Protein AF-A0A5E4D7W7-F1 (afdb_monomer_lite)

Foldseek 3Di:
DDPPLPLVVQLVVLVVQLVVCVVVVVVVSNVVSVVSNVVSVVSVVVVLLVVLVVVVDPVSVVVVVVVVVVVVVVVPPPDD

Secondary structure (DSSP, 8-state):
--TT--HHHHHHHHHHHHHHHHHTT-HHHHHHHHHHHHHHHHHHHHHHHHHHHHH--HHHHHHHHHHHHHHHHGGGSS--

Radius of gyration: 16.61 Å; chains: 1; bounding box: 35×42×39 Å

Organism: Marmota monax (NCBI:txid9995)

InterPro domains:
  IPR051476 Bacterial Response Regulator Aspartate Phosphatase [PTHR46630] (2-73)

Sequence (80 aa):
MNEQGRYNKASEYFQQAFDTTVELMNLSLLDETKVHYGIAKAHQMMLTMNNYVESADLTSLNHLLTWKERRSDGDLEQVV

Structure (mmCIF, N/CA/C/O backbone):
data_AF-A0A5E4D7W7-F1
#
_entry.id   AF-A0A5E4D7W7-F1
#
loop_
_atom_site.group_PDB
_atom_site.id
_atom_site.type_symbol
_atom_site.label_atom_id
_atom_site.label_alt_id
_atom_site.label_comp_id
_atom_site.label_asym_id
_atom_site.label_entity_id
_atom_site.label_seq_id
_atom_site.pdbx_PDB_ins_code
_atom_site.Cartn_x
_atom_site.Cartn_y
_atom_site.Cartn_z
_atom_site.occupancy
_atom_site.B_iso_or_equiv
_atom_site.auth_seq_id
_atom_site.auth_comp_id
_atom_site.auth_asym_id
_atom_site.auth_atom_id
_atom_site.pdbx_PDB_model_num
ATOM 1 N N . MET A 1 1 ? -14.128 4.836 0.175 1.00 50.41 1 MET A N 1
ATOM 2 C CA . MET A 1 1 ? -12.853 4.459 -0.483 1.00 50.41 1 MET A CA 1
ATOM 3 C C . MET A 1 1 ? -12.250 5.714 -1.095 1.00 50.41 1 MET A C 1
ATOM 5 O O . MET A 1 1 ? -13.007 6.528 -1.600 1.00 50.41 1 MET A O 1
ATOM 9 N N . ASN A 1 2 ? -10.938 5.932 -0.979 1.00 47.59 2 ASN A N 1
ATOM 10 C CA . ASN A 1 2 ? -10.299 7.139 -1.512 1.00 47.59 2 ASN A CA 1
ATOM 11 C C . ASN A 1 2 ? -10.056 6.988 -3.024 1.00 47.59 2 ASN A C 1
ATOM 13 O O . ASN A 1 2 ? -9.153 6.261 -3.426 1.00 47.59 2 ASN A O 1
ATOM 17 N N . GLU A 1 3 ? -10.837 7.701 -3.836 1.00 58.56 3 GLU A N 1
ATOM 18 C CA . GLU A 1 3 ? -10.760 7.727 -5.308 1.00 58.56 3 GLU A CA 1
ATOM 19 C C . GLU A 1 3 ? -9.461 8.356 -5.851 1.00 58.56 3 GLU A C 1
ATOM 21 O O . GLU A 1 3 ? -9.160 8.251 -7.034 1.00 58.56 3 GLU A O 1
ATOM 26 N N . GLN A 1 4 ? -8.651 8.986 -4.994 1.00 70.44 4 GLN A N 1
ATOM 27 C CA . GLN A 1 4 ? -7.421 9.688 -5.378 1.00 70.44 4 GLN A CA 1
ATOM 28 C C . GLN A 1 4 ? -6.158 8.807 -5.330 1.00 70.44 4 GLN A C 1
ATOM 30 O O . GLN A 1 4 ? -5.049 9.336 -5.398 1.00 70.44 4 GLN A O 1
ATOM 35 N N . GLY A 1 5 ? -6.285 7.490 -5.122 1.00 66.50 5 GLY A N 1
ATOM 36 C CA . GLY A 1 5 ? -5.148 6.555 -5.139 1.00 66.50 5 GLY A CA 1
ATOM 37 C C . GLY A 1 5 ? -4.164 6.678 -3.964 1.00 66.50 5 GLY A C 1
ATOM 38 O O . GLY A 1 5 ? -3.086 6.087 -3.988 1.00 66.50 5 GLY A O 1
ATOM 39 N N . ARG A 1 6 ? -4.499 7.427 -2.901 1.00 77.50 6 ARG A N 1
ATOM 40 C CA . ARG A 1 6 ? -3.606 7.654 -1.742 1.00 77.50 6 ARG A CA 1
ATOM 41 C C . ARG A 1 6 ? -3.693 6.520 -0.713 1.00 77.50 6 ARG A C 1
ATOM 43 O O . ARG A 1 6 ? -3.983 6.760 0.461 1.00 77.50 6 ARG A O 1
ATOM 50 N N . TYR A 1 7 ? -3.453 5.285 -1.149 1.00 76.75 7 TYR A N 1
ATOM 51 C CA . TYR A 1 7 ? -3.651 4.083 -0.327 1.00 76.75 7 TYR A CA 1
ATOM 52 C C . TYR A 1 7 ? -2.693 3.980 0.864 1.00 76.75 7 TYR A C 1
ATOM 54 O O . TYR A 1 7 ? -3.101 3.490 1.910 1.00 76.75 7 TYR A O 1
ATOM 62 N N . ASN A 1 8 ? -1.472 4.520 0.759 1.00 76.75 8 ASN A N 1
ATOM 63 C CA . ASN A 1 8 ? -0.529 4.576 1.887 1.00 76.75 8 ASN A CA 1
ATOM 64 C C . ASN A 1 8 ? -1.127 5.345 3.074 1.00 76.75 8 ASN A C 1
ATOM 66 O O . ASN A 1 8 ? -1.253 4.801 4.166 1.00 76.75 8 ASN A O 1
ATOM 70 N N . LYS A 1 9 ? -1.600 6.574 2.825 1.00 80.81 9 LYS A N 1
ATOM 71 C CA . LYS A 1 9 ? -2.241 7.404 3.855 1.00 80.81 9 LYS A CA 1
ATOM 72 C C . LYS A 1 9 ? -3.542 6.787 4.357 1.00 80.81 9 LYS A C 1
ATOM 74 O O . LYS A 1 9 ? -3.835 6.858 5.541 1.00 80.81 9 LYS A O 1
ATOM 79 N N . ALA A 1 10 ? -4.320 6.164 3.469 1.00 74.31 10 ALA A N 1
ATOM 80 C CA . ALA A 1 10 ? -5.525 5.450 3.882 1.00 74.31 10 ALA A CA 1
ATOM 81 C C . ALA A 1 10 ? -5.190 4.302 4.850 1.00 74.31 10 ALA A C 1
ATOM 83 O O . ALA A 1 10 ? -5.823 4.190 5.894 1.00 74.31 10 ALA A O 1
ATOM 84 N N . SER A 1 11 ? -4.169 3.493 4.544 1.00 76.62 11 SER A N 1
ATOM 85 C CA . SER A 1 11 ? -3.718 2.405 5.418 1.00 76.62 11 SER A CA 1
ATOM 86 C C . SER A 1 11 ? -3.222 2.923 6.769 1.00 76.62 11 SER A C 1
ATOM 88 O O . SER A 1 11 ? -3.534 2.309 7.784 1.00 76.62 11 SER A O 1
ATOM 90 N N . GLU A 1 12 ? -2.491 4.039 6.795 1.00 85.25 12 GLU A N 1
ATOM 91 C CA . GLU A 1 12 ? -2.036 4.684 8.035 1.00 85.25 12 GLU A CA 1
ATOM 92 C C . GLU A 1 12 ? -3.214 5.158 8.896 1.00 85.25 12 GLU A C 1
ATOM 94 O O . GLU A 1 12 ? -3.255 4.872 10.091 1.00 85.25 12 GLU A O 1
ATOM 99 N N . TYR A 1 13 ? -4.210 5.823 8.302 1.00 86.38 13 TYR A N 1
ATOM 100 C CA . TYR A 1 13 ? -5.383 6.285 9.048 1.00 86.38 13 TYR A CA 1
ATOM 101 C C . TYR A 1 13 ? -6.229 5.134 9.586 1.00 86.38 13 TYR A C 1
ATOM 103 O O . TYR A 1 13 ? -6.689 5.198 10.724 1.00 86.38 13 TYR A O 1
ATOM 111 N N . PHE A 1 14 ? -6.413 4.063 8.810 1.00 80.50 14 PHE A N 1
ATOM 112 C CA . PHE A 1 14 ? -7.140 2.897 9.305 1.00 80.50 14 PHE A CA 1
ATOM 113 C C . PHE A 1 14 ? -6.374 2.152 10.401 1.00 80.50 14 PHE A C 1
ATOM 115 O O . PHE A 1 14 ? -7.014 1.662 11.325 1.00 80.50 14 PHE A O 1
ATOM 122 N N . GLN A 1 15 ? -5.035 2.122 10.357 1.00 83.00 15 GLN A N 1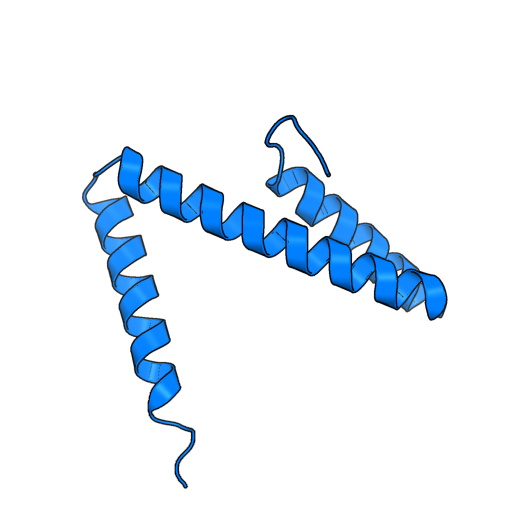
ATOM 123 C CA . GLN A 1 15 ? -4.225 1.589 11.459 1.00 83.00 15 GLN A CA 1
ATOM 124 C C . GLN A 1 15 ? -4.445 2.399 12.740 1.00 83.00 15 GLN A C 1
ATOM 126 O O . GLN A 1 15 ? -4.751 1.831 13.779 1.00 83.00 15 GLN A O 1
ATOM 131 N N . GLN A 1 16 ? -4.363 3.730 12.656 1.00 88.88 16 GLN A N 1
ATOM 132 C CA . GLN A 1 16 ? -4.574 4.606 13.812 1.00 88.88 16 GLN A CA 1
ATOM 133 C C . GLN A 1 16 ? -5.984 4.458 14.396 1.00 88.88 16 GLN A C 1
ATOM 135 O O . GLN A 1 16 ? -6.151 4.402 15.615 1.00 88.88 16 GLN A O 1
ATOM 140 N N . ALA A 1 17 ? -7.001 4.375 13.533 1.00 78.12 17 ALA A N 1
ATOM 141 C CA . ALA A 1 17 ? -8.378 4.152 13.956 1.00 78.12 17 ALA A CA 1
ATOM 142 C C . ALA A 1 17 ? -8.530 2.793 14.655 1.00 78.12 17 ALA A C 1
ATOM 144 O O . ALA A 1 17 ? -9.121 2.723 15.731 1.00 78.12 17 ALA A O 1
ATOM 145 N N . PHE A 1 18 ? -7.942 1.739 14.086 1.00 73.94 18 PHE A N 1
ATOM 146 C CA . PHE A 1 18 ? -7.919 0.410 14.683 1.00 73.94 18 PHE A CA 1
ATOM 147 C C . PHE A 1 18 ? -7.269 0.426 16.076 1.00 73.94 18 PHE A C 1
ATOM 149 O O . PHE A 1 18 ? -7.925 0.051 17.048 1.00 73.94 18 PHE A O 1
ATOM 156 N N . ASP A 1 19 ? -6.047 0.949 16.199 1.00 81.12 19 ASP A N 1
ATOM 157 C CA . ASP A 1 19 ? -5.307 1.012 17.468 1.00 81.12 19 ASP A CA 1
ATOM 158 C C . ASP A 1 19 ? -6.098 1.777 18.548 1.00 81.12 19 ASP A C 1
ATOM 160 O O . ASP A 1 19 ? -6.207 1.328 19.689 1.00 81.12 19 ASP A O 1
ATOM 164 N N . THR A 1 20 ? -6.750 2.881 18.165 1.00 83.06 20 THR A N 1
ATOM 165 C CA . THR A 1 20 ? -7.594 3.685 19.067 1.00 83.06 20 THR A CA 1
ATOM 166 C C . THR A 1 20 ? -8.831 2.911 19.540 1.00 83.06 20 THR A C 1
ATOM 168 O O . THR A 1 20 ? -9.211 2.976 20.708 1.00 83.06 20 THR A O 1
ATOM 171 N N . THR A 1 21 ? -9.490 2.159 18.652 1.00 76.56 21 THR A N 1
ATOM 172 C CA . THR A 1 21 ? -10.676 1.366 19.034 1.00 76.56 21 THR A CA 1
ATOM 173 C C . THR A 1 21 ? -10.335 0.197 19.955 1.00 76.56 21 THR A C 1
ATOM 175 O O . THR A 1 21 ? -11.147 -0.137 20.822 1.00 76.56 21 THR A O 1
ATOM 178 N N . VAL A 1 22 ? -9.135 -0.382 19.810 1.00 76.19 22 VAL A N 1
ATOM 179 C CA . VAL A 1 22 ? -8.590 -1.383 20.739 1.00 76.19 22 VAL A CA 1
ATOM 180 C C . VAL A 1 22 ? -8.419 -0.772 22.130 1.00 76.19 22 VAL A C 1
ATOM 182 O O . VAL A 1 22 ? -8.881 -1.360 23.106 1.00 76.19 22 VAL A O 1
ATOM 185 N N . GLU A 1 23 ? -7.820 0.419 22.221 1.00 81.25 23 GLU A N 1
ATOM 186 C CA . GLU A 1 23 ? -7.605 1.127 23.491 1.00 81.25 23 GLU A CA 1
ATOM 187 C C . GLU A 1 23 ? -8.927 1.484 24.196 1.00 81.25 23 GLU A C 1
ATOM 189 O O . GLU A 1 23 ? -9.049 1.344 25.412 1.00 81.25 23 GLU A O 1
ATOM 194 N N . LEU A 1 24 ? -9.951 1.874 23.432 1.00 81.25 24 LEU A N 1
ATOM 195 C CA . LEU A 1 24 ? -11.265 2.265 23.956 1.00 81.25 24 LEU A CA 1
ATOM 196 C C . LEU A 1 24 ? -12.234 1.087 24.188 1.00 81.25 24 LEU A C 1
ATOM 198 O O . LEU A 1 24 ? -13.379 1.321 24.577 1.00 81.25 24 LEU A O 1
ATOM 202 N N . MET A 1 25 ? -11.818 -0.162 23.929 1.00 76.31 25 MET A N 1
ATOM 203 C CA . MET A 1 25 ? -12.656 -1.376 23.994 1.00 76.31 25 MET A CA 1
ATOM 204 C C . MET A 1 25 ? -13.999 -1.264 23.239 1.00 76.31 25 MET A C 1
ATOM 206 O O . MET A 1 25 ? -14.993 -1.899 23.602 1.00 76.31 25 MET A O 1
ATOM 210 N N . ASN A 1 26 ? -14.057 -0.472 22.163 1.00 74.56 26 ASN A N 1
ATOM 211 C CA . ASN A 1 26 ? -15.284 -0.290 21.389 1.00 74.56 26 ASN A CA 1
ATOM 212 C C . ASN A 1 26 ? -15.381 -1.342 20.275 1.00 74.56 26 ASN A C 1
ATOM 214 O O . ASN A 1 26 ? -14.991 -1.107 19.132 1.00 74.56 26 ASN A O 1
ATOM 218 N N . LEU A 1 27 ? -15.906 -2.516 20.635 1.00 74.31 27 LEU A N 1
ATOM 219 C CA . LEU A 1 27 ? -15.947 -3.713 19.783 1.00 74.31 27 LEU A CA 1
ATOM 220 C C . LEU A 1 27 ? -16.659 -3.505 18.434 1.00 74.31 27 LEU A C 1
ATOM 222 O O . LEU A 1 27 ? -16.255 -4.098 17.441 1.00 74.31 27 LEU A O 1
ATOM 226 N N . SER A 1 28 ? -17.676 -2.640 18.380 1.00 73.12 28 SER A N 1
ATOM 227 C CA . SER A 1 28 ? -18.411 -2.327 17.143 1.00 73.12 28 SER A CA 1
ATOM 228 C C . SER A 1 28 ? -17.523 -1.614 16.112 1.00 73.12 28 SER A C 1
ATOM 230 O O . SER A 1 28 ? -17.438 -2.024 14.956 1.00 73.12 28 SER A O 1
ATOM 232 N N . LEU A 1 29 ? -16.791 -0.585 16.550 1.00 74.88 29 LEU A N 1
ATOM 233 C CA . LEU A 1 29 ? -15.881 0.179 15.688 1.00 74.88 29 LEU A CA 1
ATOM 234 C C . LEU A 1 29 ? -14.597 -0.596 15.366 1.00 74.88 29 LEU A C 1
ATOM 236 O O . LEU A 1 29 ? -13.961 -0.360 14.337 1.00 74.88 29 LEU A O 1
ATOM 240 N N . LEU A 1 30 ? -14.218 -1.531 16.237 1.00 78.81 30 LEU A N 1
ATOM 241 C CA . LEU A 1 30 ? -13.049 -2.378 16.055 1.00 78.81 30 LEU A CA 1
ATOM 242 C C . LEU A 1 30 ? -13.165 -3.250 14.797 1.00 78.81 30 LEU A C 1
ATOM 244 O O . LEU A 1 30 ? -12.215 -3.347 14.023 1.00 78.81 30 LEU A O 1
ATOM 248 N N . ASP A 1 31 ? -14.314 -3.882 14.566 1.00 82.75 31 ASP A N 1
ATOM 249 C CA . ASP A 1 31 ? -14.467 -4.781 13.418 1.00 82.75 31 ASP A CA 1
ATOM 250 C C . ASP A 1 31 ? -14.585 -4.017 12.092 1.00 82.75 31 ASP A C 1
ATOM 252 O O . ASP A 1 31 ? -13.981 -4.416 11.093 1.00 82.75 31 ASP A O 1
ATOM 256 N N . GLU A 1 32 ? -15.256 -2.864 12.088 1.00 82.25 32 GLU A N 1
ATOM 257 C CA . GLU A 1 32 ? -15.327 -1.986 10.915 1.00 82.25 32 GLU A CA 1
ATOM 258 C C . GLU A 1 32 ? -13.939 -1.441 10.523 1.00 82.25 32 GLU A C 1
ATOM 260 O O . GLU A 1 32 ? -13.539 -1.495 9.354 1.00 82.25 32 GLU A O 1
ATOM 265 N N . THR A 1 33 ? -13.148 -0.987 11.501 1.00 81.25 33 THR A N 1
ATOM 266 C CA . THR A 1 33 ? -11.789 -0.478 11.249 1.00 81.25 33 THR A CA 1
ATOM 267 C C . THR A 1 33 ? -10.827 -1.574 10.792 1.00 81.25 33 THR A C 1
ATOM 269 O O . THR A 1 33 ? -10.055 -1.328 9.863 1.00 81.25 33 THR A O 1
ATOM 272 N N . LYS A 1 34 ? -10.912 -2.800 11.335 1.00 83.19 34 LYS A N 1
ATOM 273 C CA . LYS A 1 34 ? -10.141 -3.962 10.840 1.00 83.19 34 LYS A CA 1
ATOM 274 C C . LYS A 1 34 ? -10.397 -4.238 9.364 1.00 83.19 34 LYS A C 1
ATOM 276 O O . LYS A 1 34 ? -9.447 -4.419 8.599 1.00 83.19 34 LYS A O 1
ATOM 281 N N . VAL A 1 35 ? -11.669 -4.289 8.958 1.00 89.00 35 VAL A N 1
ATOM 282 C CA . VAL A 1 35 ? -12.046 -4.588 7.568 1.00 89.00 35 VAL A CA 1
ATOM 283 C C . VAL A 1 35 ? -11.479 -3.523 6.635 1.00 89.00 35 VAL A C 1
ATOM 285 O O . VAL A 1 35 ? -10.820 -3.845 5.643 1.00 89.00 35 VAL A O 1
ATOM 288 N N . HIS A 1 36 ? -11.666 -2.246 6.968 1.00 85.88 36 HIS A N 1
ATOM 289 C CA . HIS A 1 36 ? -11.148 -1.158 6.146 1.00 85.88 36 HIS A CA 1
ATOM 290 C C . HIS A 1 36 ? -9.620 -1.090 6.119 1.00 85.88 36 HIS A C 1
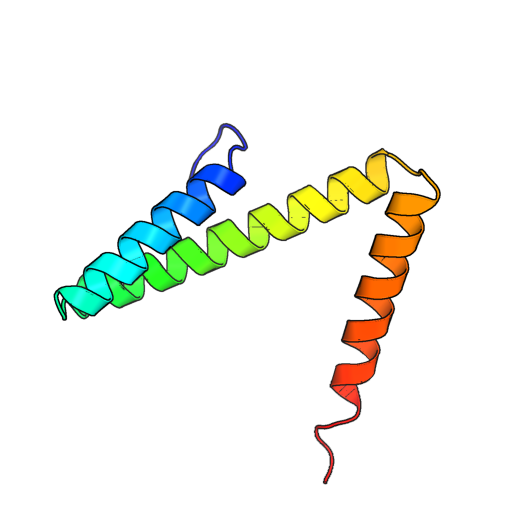ATOM 292 O O . HIS A 1 36 ? -9.050 -0.829 5.055 1.00 85.88 36 HIS A O 1
ATOM 298 N N . TYR A 1 37 ? -8.955 -1.390 7.236 1.00 85.12 37 TYR A N 1
ATOM 299 C CA . TYR A 1 37 ? -7.503 -1.519 7.289 1.00 85.12 37 TYR A CA 1
ATOM 300 C C . TYR A 1 37 ? -7.002 -2.611 6.338 1.00 85.12 37 TYR A C 1
ATOM 302 O O . TYR A 1 37 ? -6.139 -2.342 5.502 1.00 85.12 37 TYR A O 1
ATOM 310 N N . GLY A 1 38 ? -7.592 -3.810 6.391 1.00 85.81 38 GLY A N 1
ATOM 311 C CA . GLY A 1 38 ? -7.232 -4.917 5.501 1.00 85.81 38 GLY A CA 1
ATOM 312 C C . GLY A 1 38 ? -7.405 -4.563 4.021 1.00 85.81 38 GLY A C 1
ATOM 313 O O . GLY A 1 38 ? -6.498 -4.783 3.217 1.00 85.81 38 GLY A O 1
ATOM 314 N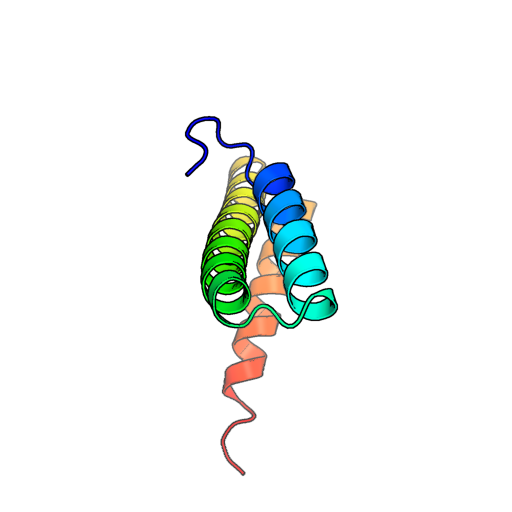 N . ILE A 1 39 ? -8.527 -3.927 3.665 1.00 87.19 39 ILE A N 1
ATOM 315 C CA . ILE A 1 39 ? -8.792 -3.460 2.295 1.00 87.19 39 ILE A CA 1
ATOM 316 C C . ILE A 1 39 ? -7.752 -2.423 1.852 1.00 87.19 39 ILE A C 1
ATOM 318 O O . ILE A 1 39 ? -7.231 -2.504 0.737 1.00 87.19 39 ILE A O 1
ATOM 322 N N . ALA A 1 40 ? -7.443 -1.431 2.691 1.00 84.50 40 ALA A N 1
ATOM 323 C CA . ALA A 1 40 ? -6.455 -0.409 2.358 1.00 84.50 40 ALA A CA 1
ATOM 324 C C . ALA A 1 40 ? -5.051 -1.008 2.206 1.00 84.50 40 ALA A C 1
ATOM 326 O O . ALA A 1 40 ? -4.321 -0.633 1.285 1.00 84.50 40 ALA A O 1
ATOM 327 N N . LYS A 1 41 ? -4.700 -1.982 3.052 1.00 85.81 41 LYS A N 1
ATOM 328 C CA . LYS A 1 41 ? -3.418 -2.681 2.992 1.00 85.81 41 LYS A CA 1
ATOM 329 C C . LYS A 1 41 ? -3.274 -3.513 1.721 1.00 85.81 41 LYS A C 1
ATOM 331 O O . LYS A 1 41 ? -2.234 -3.438 1.068 1.00 85.81 41 LYS A O 1
ATOM 336 N N . ALA A 1 42 ? -4.323 -4.234 1.323 1.00 88.31 42 ALA A N 1
ATOM 337 C CA . ALA A 1 42 ? -4.336 -4.991 0.074 1.00 88.31 42 ALA A CA 1
ATOM 338 C C . ALA A 1 42 ? -4.128 -4.076 -1.147 1.00 88.31 42 ALA A C 1
ATOM 340 O O . ALA A 1 42 ? -3.277 -4.357 -1.991 1.00 88.31 42 ALA A O 1
ATOM 341 N N . HIS A 1 43 ? -4.827 -2.935 -1.202 1.00 87.75 43 HIS A N 1
ATOM 342 C CA . HIS A 1 43 ? -4.634 -1.953 -2.275 1.00 87.75 43 HIS A CA 1
ATOM 343 C C . HIS A 1 43 ? -3.227 -1.342 -2.273 1.00 87.75 43 HIS A C 1
ATOM 345 O O . HIS A 1 43 ? -2.631 -1.187 -3.336 1.00 87.75 43 HIS A O 1
ATOM 351 N N . GLN A 1 44 ? -2.672 -1.024 -1.098 1.00 86.69 44 GLN A N 1
ATOM 352 C CA . GLN A 1 44 ? -1.291 -0.551 -0.975 1.00 86.69 44 GLN A CA 1
ATOM 353 C C . GLN A 1 44 ? -0.303 -1.572 -1.557 1.00 86.69 44 GLN A C 1
ATOM 355 O O . GLN A 1 44 ? 0.547 -1.205 -2.366 1.00 86.69 44 GLN A O 1
ATOM 360 N N . MET A 1 45 ? -0.426 -2.846 -1.174 1.00 88.38 45 MET A N 1
ATOM 361 C CA . MET A 1 45 ? 0.445 -3.916 -1.670 1.00 88.38 45 MET A CA 1
ATOM 362 C C . MET A 1 45 ? 0.340 -4.076 -3.189 1.00 88.38 45 MET A C 1
ATOM 364 O O . MET A 1 45 ? 1.364 -4.180 -3.863 1.00 88.38 45 MET A O 1
ATOM 368 N N . MET A 1 46 ? -0.880 -4.050 -3.731 1.00 89.56 46 MET A N 1
ATOM 369 C CA . MET A 1 46 ? -1.114 -4.152 -5.171 1.00 89.56 46 MET A CA 1
ATOM 370 C C . MET A 1 46 ? -0.497 -2.975 -5.936 1.00 89.56 46 MET A C 1
ATOM 372 O O . MET A 1 46 ? 0.148 -3.187 -6.959 1.00 89.56 46 MET A O 1
ATOM 376 N N . LEU A 1 47 ? -0.624 -1.747 -5.423 1.00 89.38 47 LEU A N 1
ATOM 377 C CA . LEU A 1 47 ? 0.000 -0.573 -6.034 1.00 89.38 47 LEU A CA 1
ATOM 378 C C . LEU A 1 47 ? 1.531 -0.694 -6.058 1.00 89.38 47 LEU A C 1
ATOM 380 O O . LEU A 1 47 ? 2.152 -0.411 -7.077 1.00 89.38 47 LEU A O 1
ATOM 384 N N . THR A 1 48 ? 2.146 -1.147 -4.961 1.00 89.62 48 THR A N 1
ATOM 385 C CA . THR A 1 48 ? 3.596 -1.380 -4.915 1.00 89.62 48 THR A CA 1
ATOM 386 C C . THR A 1 48 ? 4.037 -2.410 -5.958 1.00 89.62 48 THR A C 1
ATOM 388 O O . THR A 1 48 ? 5.034 -2.186 -6.640 1.00 89.62 48 THR A O 1
ATOM 391 N N . MET A 1 49 ? 3.288 -3.504 -6.129 1.00 89.25 49 MET A N 1
ATOM 392 C CA . MET A 1 49 ? 3.587 -4.509 -7.157 1.00 89.25 49 MET A CA 1
ATOM 393 C C . MET A 1 49 ? 3.451 -3.951 -8.572 1.00 89.25 49 MET A C 1
ATOM 395 O O . MET A 1 49 ? 4.337 -4.185 -9.388 1.00 89.25 49 MET A O 1
ATOM 399 N N . ASN A 1 50 ? 2.388 -3.191 -8.852 1.00 91.25 50 ASN A N 1
ATOM 400 C CA . ASN A 1 50 ? 2.201 -2.556 -10.156 1.00 91.25 50 ASN A CA 1
ATOM 401 C C . ASN A 1 50 ? 3.369 -1.621 -10.485 1.00 91.25 50 ASN A C 1
ATOM 403 O O . ASN A 1 50 ? 3.938 -1.730 -11.564 1.00 91.25 50 ASN A O 1
ATOM 407 N N . ASN A 1 51 ? 3.802 -0.795 -9.528 1.00 91.25 51 ASN A N 1
ATOM 408 C CA . ASN A 1 51 ? 4.945 0.098 -9.722 1.00 91.25 51 ASN A CA 1
ATOM 409 C C . ASN A 1 51 ? 6.237 -0.669 -10.059 1.00 91.25 51 ASN A C 1
ATOM 411 O O . ASN A 1 51 ? 7.007 -0.213 -10.898 1.00 91.25 51 ASN A O 1
ATOM 415 N N . TYR A 1 52 ? 6.473 -1.831 -9.436 1.00 94.94 52 TYR A N 1
ATOM 416 C CA . TYR A 1 52 ? 7.630 -2.676 -9.757 1.00 94.94 52 TYR A CA 1
ATOM 417 C C . TYR A 1 52 ? 7.551 -3.306 -11.152 1.00 94.94 52 TYR A C 1
ATOM 419 O O . TYR A 1 52 ? 8.577 -3.475 -11.809 1.00 94.94 52 TYR A O 1
ATOM 427 N N . VAL A 1 53 ? 6.349 -3.672 -11.607 1.00 91.88 53 VAL A N 1
ATOM 428 C CA . VAL A 1 53 ? 6.135 -4.185 -12.970 1.00 91.88 53 VAL A CA 1
ATOM 429 C C . VAL A 1 53 ? 6.342 -3.072 -13.997 1.00 91.88 53 VAL A C 1
ATOM 431 O O . VAL A 1 53 ? 6.999 -3.293 -15.010 1.00 91.88 53 VAL A O 1
ATOM 434 N N . GLU A 1 54 ? 5.812 -1.880 -13.727 1.00 94.06 54 GLU A N 1
ATOM 435 C CA . GLU A 1 54 ? 5.911 -0.717 -14.612 1.00 94.06 54 GLU A CA 1
ATOM 436 C C . GLU A 1 54 ? 7.341 -0.181 -14.728 1.00 94.06 54 GLU A C 1
ATOM 438 O O . GLU A 1 54 ? 7.750 0.218 -15.819 1.00 94.06 54 GLU A O 1
ATOM 443 N N . SER A 1 55 ? 8.119 -0.179 -13.639 1.00 94.50 55 SER A N 1
ATOM 444 C CA . SER A 1 55 ? 9.505 0.300 -13.675 1.00 94.50 55 SER A CA 1
ATOM 445 C C . SER A 1 55 ? 10.436 -0.637 -14.446 1.00 94.50 55 SER A C 1
ATOM 447 O O . SER A 1 55 ? 11.418 -0.170 -15.022 1.00 94.50 55 SER A O 1
ATOM 449 N N . ALA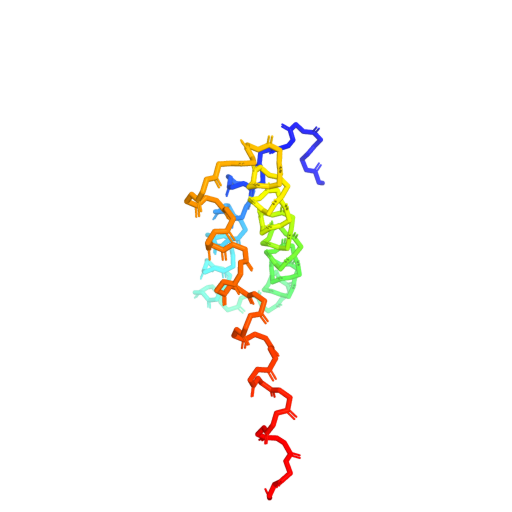 A 1 56 ? 10.130 -1.943 -14.456 1.00 90.38 56 ALA A N 1
ATOM 450 C CA . ALA A 1 56 ? 10.854 -3.004 -15.161 1.00 90.38 56 ALA A CA 1
ATOM 451 C C . ALA A 1 56 ? 12.380 -3.039 -14.913 1.00 90.38 56 ALA A C 1
ATOM 453 O O . ALA A 1 56 ? 13.129 -3.665 -15.666 1.00 90.38 56 ALA A O 1
ATOM 454 N N . ASP A 1 57 ? 12.859 -2.381 -13.856 1.00 96.56 57 ASP A N 1
ATOM 455 C CA . ASP A 1 57 ? 14.269 -2.343 -13.496 1.00 96.56 57 ASP A CA 1
ATOM 456 C C . ASP A 1 57 ? 14.678 -3.601 -12.717 1.00 96.56 57 ASP A C 1
ATOM 458 O O . ASP A 1 57 ? 13.863 -4.271 -12.076 1.00 96.56 57 ASP A O 1
ATOM 462 N N . LEU A 1 58 ? 15.974 -3.916 -12.748 1.00 95.31 58 LEU A N 1
ATOM 463 C CA . LEU A 1 58 ? 16.514 -5.133 -12.142 1.00 95.31 58 LEU A CA 1
ATOM 464 C C . LEU A 1 58 ? 16.202 -5.247 -10.640 1.00 95.31 58 LEU A C 1
ATOM 466 O O . LEU A 1 58 ? 15.945 -6.345 -10.148 1.00 95.31 58 LEU A O 1
ATOM 470 N N 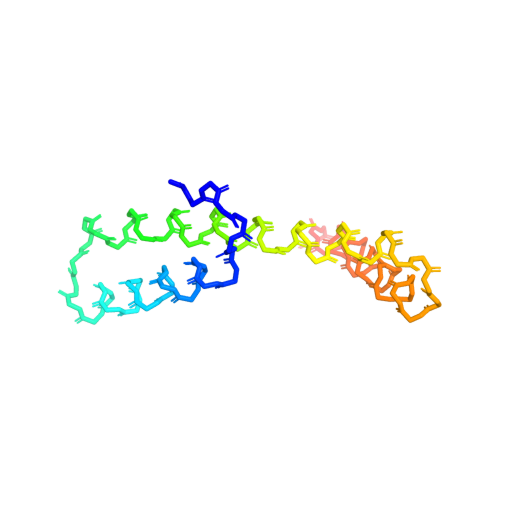. THR A 1 59 ? 16.206 -4.132 -9.906 1.00 96.31 59 THR A N 1
ATOM 471 C CA . THR A 1 59 ? 15.934 -4.130 -8.461 1.00 96.31 59 THR A CA 1
ATOM 472 C C . THR A 1 59 ? 14.474 -4.479 -8.197 1.00 96.31 59 THR A C 1
ATOM 474 O O . THR A 1 59 ? 14.179 -5.357 -7.385 1.00 96.31 59 THR A O 1
ATOM 477 N N . SER A 1 60 ? 13.558 -3.849 -8.930 1.00 95.00 60 SER A N 1
ATOM 478 C CA . SER A 1 60 ? 12.120 -4.110 -8.837 1.00 95.00 60 SER A CA 1
ATOM 479 C C . SER A 1 60 ? 11.759 -5.542 -9.242 1.00 95.00 60 SER A C 1
ATOM 481 O O . SER A 1 60 ? 10.987 -6.207 -8.547 1.00 95.00 60 SER A O 1
ATOM 483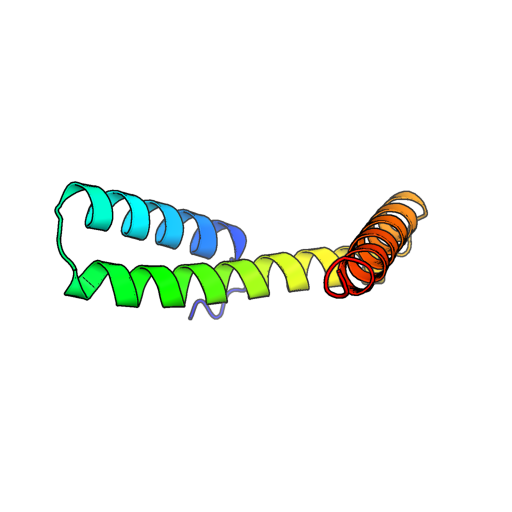 N N . LEU A 1 61 ? 12.390 -6.078 -10.293 1.00 95.44 61 LEU A N 1
ATOM 484 C CA . LEU A 1 61 ? 12.232 -7.481 -10.692 1.00 95.44 61 LEU A CA 1
ATOM 485 C C . LEU A 1 61 ? 12.727 -8.455 -9.610 1.00 95.44 61 LEU A C 1
ATOM 487 O O . LEU A 1 61 ? 12.046 -9.439 -9.320 1.00 95.44 61 LEU A O 1
ATOM 491 N N . ASN A 1 62 ? 13.856 -8.164 -8.954 1.00 96.00 62 ASN A N 1
ATOM 492 C CA . ASN A 1 62 ? 14.359 -8.975 -7.839 1.00 96.00 62 ASN A CA 1
ATOM 493 C C . ASN A 1 62 ? 13.415 -8.953 -6.626 1.00 96.00 62 ASN A C 1
ATOM 495 O O . ASN A 1 62 ? 13.208 -9.988 -5.983 1.00 96.00 62 ASN A O 1
ATOM 499 N N . HIS A 1 63 ? 12.801 -7.804 -6.321 1.00 94.38 63 HIS A N 1
ATOM 500 C CA . HIS A 1 63 ? 11.780 -7.715 -5.274 1.00 94.38 63 HIS A CA 1
ATOM 501 C C . HIS A 1 63 ? 10.551 -8.574 -5.596 1.00 94.38 63 HIS A C 1
ATOM 503 O O . HIS A 1 63 ? 10.077 -9.308 -4.724 1.00 94.38 63 HIS A O 1
ATOM 509 N N . LEU A 1 64 ? 10.064 -8.533 -6.842 1.00 93.12 64 LEU A N 1
ATOM 510 C CA . LEU A 1 64 ? 8.944 -9.366 -7.294 1.00 93.12 64 LEU A CA 1
ATOM 511 C C . LEU A 1 64 ? 9.278 -10.863 -7.232 1.00 93.12 64 LEU A C 1
ATOM 513 O O . LEU A 1 64 ? 8.449 -11.651 -6.772 1.00 93.12 64 LEU A O 1
ATOM 517 N N . LEU A 1 65 ? 10.489 -11.250 -7.646 1.00 93.81 65 LEU A N 1
ATOM 518 C CA . LEU A 1 65 ? 10.957 -12.636 -7.590 1.00 93.81 65 LEU A CA 1
ATOM 519 C C . LEU A 1 65 ? 11.006 -13.148 -6.144 1.00 93.81 65 LEU A C 1
ATOM 521 O O . LEU A 1 65 ? 10.360 -14.145 -5.829 1.00 93.81 65 LEU A O 1
ATOM 525 N N . THR A 1 66 ? 11.652 -12.394 -5.250 1.00 93.31 66 THR A N 1
ATOM 526 C CA . THR A 1 66 ? 11.732 -12.725 -3.816 1.00 93.31 66 THR A CA 1
ATOM 527 C C . THR A 1 66 ? 10.339 -12.881 -3.196 1.00 93.31 66 THR A C 1
ATOM 529 O O . THR A 1 66 ? 10.088 -13.784 -2.399 1.00 93.31 66 THR A O 1
ATOM 532 N N . TRP A 1 67 ? 9.400 -11.993 -3.543 1.00 89.62 67 TRP A N 1
ATOM 533 C CA . TRP A 1 67 ? 8.026 -12.076 -3.047 1.00 89.62 67 TRP A CA 1
ATOM 534 C C . TRP A 1 67 ? 7.269 -13.306 -3.575 1.00 89.62 67 TRP A C 1
ATOM 536 O O . TRP A 1 67 ? 6.475 -13.900 -2.842 1.00 89.62 67 TRP A O 1
ATOM 546 N N . LYS A 1 68 ? 7.491 -13.699 -4.835 1.00 90.19 68 LYS A N 1
ATOM 547 C CA . LYS A 1 68 ? 6.912 -14.918 -5.421 1.00 90.19 68 LYS A CA 1
ATOM 548 C C . LYS A 1 68 ? 7.437 -16.174 -4.718 1.00 90.19 68 LYS A C 1
ATOM 550 O O . LYS A 1 68 ? 6.639 -17.044 -4.372 1.00 90.19 68 LYS A O 1
ATOM 555 N N . GLU A 1 69 ? 8.745 -16.250 -4.499 1.00 91.12 69 GLU A N 1
ATOM 556 C CA . GLU A 1 69 ? 9.405 -17.399 -3.866 1.00 91.12 69 GLU A CA 1
ATOM 557 C C . GLU A 1 69 ? 8.882 -17.619 -2.442 1.00 91.12 69 GLU A C 1
ATOM 559 O O . GLU A 1 69 ? 8.359 -18.688 -2.146 1.00 91.12 69 GLU A O 1
ATOM 564 N N . ARG A 1 70 ? 8.827 -16.565 -1.616 1.00 86.31 70 ARG A N 1
ATOM 565 C CA . ARG A 1 70 ? 8.301 -16.647 -0.238 1.00 86.31 70 ARG A CA 1
ATOM 566 C C . ARG A 1 70 ? 6.866 -17.161 -0.112 1.00 86.31 70 ARG A C 1
ATOM 568 O O . ARG A 1 70 ? 6.505 -17.689 0.931 1.00 86.31 70 ARG A O 1
ATOM 575 N N . ARG A 1 71 ? 6.018 -16.968 -1.127 1.00 78.56 71 ARG A N 1
ATOM 576 C CA . ARG A 1 71 ? 4.646 -17.510 -1.118 1.00 78.56 71 ARG A CA 1
ATOM 577 C C . ARG A 1 71 ? 4.586 -18.967 -1.547 1.00 78.56 71 ARG A C 1
ATOM 579 O O . ARG A 1 71 ? 3.657 -19.654 -1.156 1.00 78.56 71 ARG A O 1
ATOM 586 N N . SER A 1 72 ? 5.556 -19.410 -2.339 1.00 69.94 72 SER A N 1
ATOM 587 C CA . SER A 1 72 ? 5.647 -20.803 -2.780 1.00 69.94 72 SER A CA 1
ATOM 588 C C . SER A 1 72 ? 6.115 -21.705 -1.632 1.00 69.94 72 SER A C 1
ATOM 590 O O . SER A 1 72 ? 5.694 -22.852 -1.548 1.00 69.94 72 SER A O 1
ATOM 592 N N . ASP A 1 73 ? 6.912 -21.160 -0.708 1.00 63.41 73 ASP A N 1
ATOM 593 C CA . ASP A 1 73 ? 7.391 -21.880 0.478 1.00 63.41 73 ASP A CA 1
ATOM 594 C C . ASP A 1 73 ? 6.285 -22.131 1.524 1.00 63.41 73 ASP A C 1
ATOM 596 O O . ASP A 1 73 ? 6.328 -23.121 2.250 1.00 63.41 73 ASP A O 1
ATOM 600 N N . GLY A 1 74 ? 5.259 -21.272 1.586 1.00 57.06 74 GLY A N 1
ATOM 601 C CA . GLY A 1 74 ? 4.162 -21.383 2.560 1.00 57.06 74 GLY A CA 1
ATOM 602 C C . GLY A 1 74 ? 3.167 -22.523 2.300 1.00 57.06 74 GLY A C 1
ATOM 603 O O . GLY A 1 74 ? 2.453 -22.915 3.220 1.00 57.06 74 GLY A O 1
ATOM 604 N N . ASP A 1 75 ? 3.141 -23.084 1.086 1.00 52.88 75 ASP A N 1
ATOM 605 C CA . ASP A 1 75 ? 2.277 -24.222 0.729 1.00 52.88 75 ASP A CA 1
ATOM 606 C C . ASP A 1 75 ? 2.869 -25.585 1.155 1.00 52.88 75 ASP A C 1
ATOM 608 O O . ASP A 1 75 ? 2.211 -26.616 1.016 1.00 52.88 75 ASP A O 1
ATOM 612 N N . LEU A 1 76 ? 4.095 -25.616 1.697 1.00 51.84 76 LEU A N 1
ATOM 613 C CA . LEU A 1 76 ? 4.775 -26.852 2.113 1.00 51.84 76 LEU A CA 1
ATOM 614 C C . LEU A 1 76 ? 4.683 -27.156 3.621 1.00 51.84 76 LEU A C 1
ATOM 616 O O . LEU A 1 76 ? 5.004 -28.273 4.019 1.00 51.84 76 LEU A O 1
ATOM 620 N N . GLU A 1 77 ? 4.197 -26.230 4.459 1.00 49.34 77 GLU A N 1
ATOM 621 C CA . GLU A 1 77 ? 4.131 -26.411 5.927 1.00 49.34 77 GLU A CA 1
ATOM 622 C C . GLU A 1 77 ? 2.717 -26.675 6.494 1.00 49.34 77 GLU A C 1
ATOM 624 O O . GLU A 1 77 ? 2.479 -26.496 7.685 1.00 49.34 77 GLU A O 1
ATOM 629 N N . GLN A 1 78 ? 1.762 -27.154 5.683 1.00 47.41 78 GLN A N 1
ATOM 630 C CA . GLN A 1 78 ? 0.453 -27.639 6.180 1.00 47.41 78 GLN A CA 1
ATOM 631 C C . GLN A 1 78 ? 0.211 -29.146 5.991 1.00 47.41 78 GLN A C 1
ATOM 633 O O . GLN A 1 78 ? -0.934 -29.591 5.917 1.00 47.41 78 GLN A O 1
ATOM 638 N N . VAL A 1 79 ? 1.269 -29.962 5.962 1.00 45.09 79 VAL A N 1
ATOM 639 C CA . VAL A 1 79 ? 1.130 -31.427 6.033 1.00 45.09 79 VAL A CA 1
ATOM 640 C C . VAL A 1 79 ? 2.168 -32.034 6.981 1.00 45.09 79 VAL A C 1
ATOM 642 O O . VAL A 1 79 ? 3.103 -32.673 6.512 1.00 45.09 79 VAL A O 1
ATOM 645 N N . VAL A 1 80 ? 1.991 -31.853 8.297 1.00 38.41 80 VAL A N 1
ATOM 646 C CA . VAL A 1 80 ? 2.387 -32.814 9.355 1.00 38.41 80 VAL A CA 1
ATOM 647 C C . VAL A 1 80 ? 1.440 -32.673 10.543 1.00 38.41 80 VAL A C 1
ATOM 649 O O . VAL A 1 80 ? 1.259 -31.528 11.011 1.00 38.41 80 VAL A O 1
#

pLDDT: mean 80.18, std 13.76, range [38.41, 96.56]